Protein AF-A0A3D0WCE3-F1 (afdb_monomer)

Nearest PDB structures (foldseek):
  7vou-assembly1_C  TM=4.281E-01  e=8.911E+00  Homo sapiens

Sequence (48 aa):
GGMIPKVETCVAAVEAGVDAAVILDGRVPHAMLLEIFTRQGVGTLVRR

Foldseek 3Di:
DPVVVVVVVQVVCQVVPDQKDWDADPVDVPLVCQQPPPPVHHTDIDGD

pLDDT: mean 95.33, std 5.84, range [58.28, 98.38]

Secondary structure (DSSP, 8-state):
--HHHHHHHHHHHHHTT-SEEEEE-TTSTTHHHHHHH-SS-SEEEEE-

Solvent-accessible surface area (backbone atoms only — not comparable to full-atom values): 3012 Å² total; per-residue (Å²): 138,70,59,64,67,52,50,53,52,40,51,54,42,35,73,74,67,42,81,60,35,69,54,69,54,87,84,46,84,62,38,71,58,42,39,76,75,37,95,82,47,66,53,50,82,45,62,126

InterPro domains:
  IPR036393 Acetylglutamate kinase-like superfamily [G3DSA:3.40.1160.10] (1-48)
  IPR036393 Acetylglutamate kinase-like superfamily [SSF53633] (1-47)

Radius of gyration: 11.32 Å; Cα contacts (8 Å, |Δi|>4): 51; chains: 1; bounding box: 26×21×24 Å

Mean predicted aligned error: 2.6 Å

Structure (mmCIF, N/CA/C/O backbone):
data_AF-A0A3D0WCE3-F1
#
_entry.id   AF-A0A3D0WCE3-F1
#
loop_
_atom_site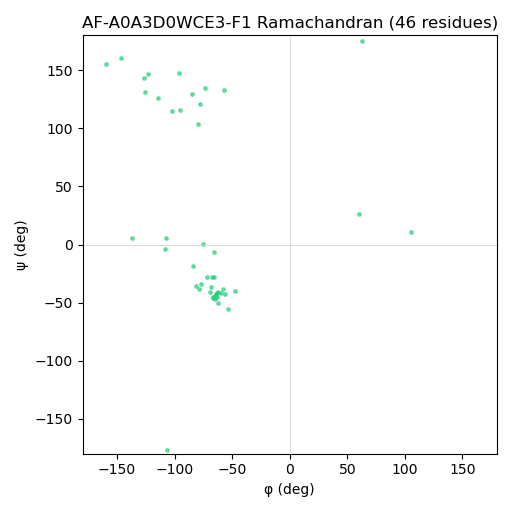.group_PDB
_atom_site.id
_atom_site.type_symbol
_atom_site.label_atom_id
_atom_site.label_alt_id
_atom_site.label_comp_id
_atom_site.label_asym_id
_atom_site.label_entity_id
_atom_site.label_seq_id
_atom_site.pdbx_PDB_ins_code
_atom_site.Cartn_x
_atom_site.Cartn_y
_atom_site.Cartn_z
_atom_site.occupancy
_atom_site.B_iso_or_equiv
_atom_site.auth_seq_id
_atom_site.auth_comp_id
_atom_site.auth_asym_id
_atom_site.auth_atom_id
_atom_site.pdbx_PDB_model_num
ATOM 1 N N . GLY A 1 1 ? 16.232 2.961 -9.633 1.00 58.28 1 GLY A N 1
ATOM 2 C CA . GLY A 1 1 ? 15.167 2.445 -10.514 1.00 58.28 1 GLY A CA 1
ATOM 3 C C . GLY A 1 1 ? 14.254 1.441 -9.831 1.00 58.28 1 GLY A C 1
ATOM 4 O O . GLY A 1 1 ? 14.015 0.399 -10.407 1.00 58.28 1 GLY A O 1
ATOM 5 N N . GLY A 1 2 ? 13.724 1.734 -8.636 1.00 90.44 2 GLY A N 1
ATOM 6 C CA . GLY A 1 2 ? 12.818 0.814 -7.924 1.00 90.44 2 GLY A CA 1
ATOM 7 C C . GLY A 1 2 ? 11.356 1.263 -7.881 1.00 90.44 2 GLY A C 1
ATOM 8 O O . GLY A 1 2 ? 10.526 0.544 -7.341 1.00 90.44 2 GLY A O 1
ATOM 9 N N . MET A 1 3 ? 11.038 2.45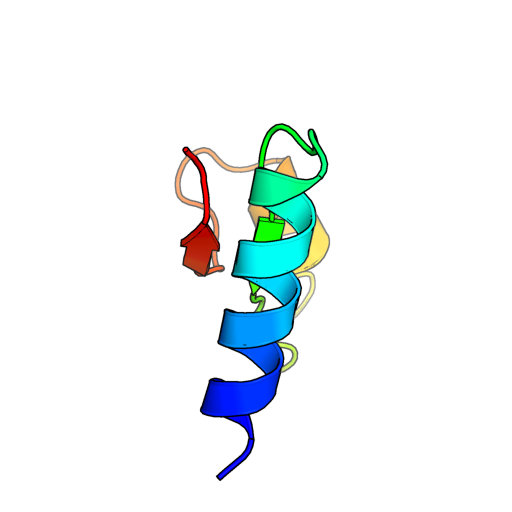4 -8.400 1.00 95.25 3 MET A N 1
ATOM 10 C CA . MET A 1 3 ? 9.682 3.008 -8.305 1.00 95.25 3 MET A CA 1
ATOM 11 C C . MET A 1 3 ? 8.728 2.447 -9.354 1.00 95.25 3 MET A C 1
ATOM 13 O O . MET A 1 3 ? 7.579 2.204 -9.019 1.00 95.25 3 MET A O 1
ATOM 17 N N . ILE A 1 4 ? 9.207 2.179 -10.571 1.00 96.94 4 ILE A N 1
ATOM 18 C CA . ILE A 1 4 ? 8.399 1.575 -11.642 1.00 96.94 4 ILE A CA 1
ATOM 19 C C . ILE A 1 4 ? 7.734 0.265 -11.171 1.00 96.94 4 ILE A C 1
ATOM 21 O O . ILE A 1 4 ? 6.507 0.238 -11.133 1.00 96.94 4 ILE A O 1
ATOM 25 N N . PRO A 1 5 ? 8.469 -0.747 -10.658 1.00 97.25 5 PRO A N 1
ATOM 26 C CA . PRO A 1 5 ? 7.832 -1.994 -10.222 1.00 97.25 5 PRO A CA 1
ATOM 27 C C . PRO A 1 5 ? 6.904 -1.816 -9.008 1.00 97.25 5 PRO A C 1
ATOM 29 O O . PRO A 1 5 ? 5.931 -2.553 -8.854 1.00 97.25 5 PRO A O 1
ATOM 32 N N . LYS A 1 6 ? 7.162 -0.824 -8.138 1.00 96.75 6 LYS A N 1
ATOM 33 C CA . LYS A 1 6 ? 6.267 -0.497 -7.012 1.00 96.75 6 LYS A CA 1
ATOM 34 C C . LYS A 1 6 ? 4.930 0.044 -7.515 1.00 96.75 6 LYS A C 1
ATOM 36 O O . LYS A 1 6 ? 3.888 -0.386 -7.035 1.00 96.75 6 LYS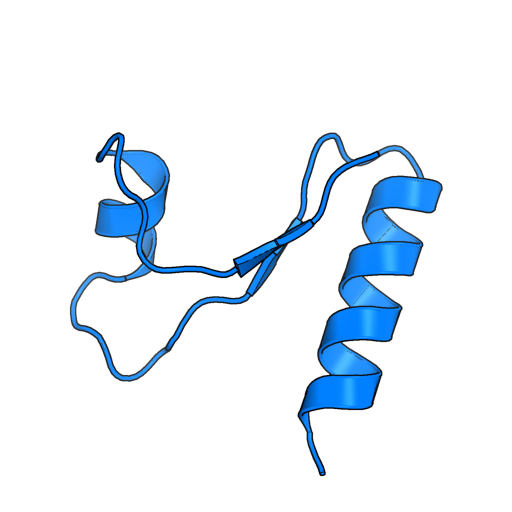 A O 1
ATOM 41 N N . VAL A 1 7 ? 4.969 0.959 -8.485 1.00 96.88 7 VAL A N 1
ATOM 42 C CA . VAL A 1 7 ? 3.763 1.538 -9.087 1.00 96.88 7 VAL A CA 1
ATOM 43 C C . VAL A 1 7 ? 2.996 0.480 -9.875 1.00 96.88 7 VAL A C 1
ATOM 45 O O . VAL A 1 7 ? 1.796 0.355 -9.666 1.00 96.88 7 VAL A O 1
ATOM 48 N N . GLU A 1 8 ? 3.669 -0.331 -10.696 1.00 97.62 8 GLU A N 1
ATOM 49 C CA . GLU A 1 8 ? 3.040 -1.429 -11.449 1.00 97.62 8 GLU A CA 1
ATOM 50 C C . GLU A 1 8 ? 2.303 -2.408 -10.524 1.00 97.62 8 GLU A C 1
ATOM 52 O O . GLU A 1 8 ? 1.164 -2.780 -10.794 1.00 97.62 8 GLU A O 1
ATOM 57 N N . THR A 1 9 ? 2.906 -2.758 -9.382 1.00 97.56 9 THR A N 1
ATOM 58 C CA . THR A 1 9 ? 2.270 -3.632 -8.383 1.00 97.56 9 THR A CA 1
ATOM 59 C C . THR A 1 9 ? 1.036 -2.977 -7.755 1.00 97.56 9 THR A C 1
ATOM 61 O O . THR A 1 9 ? 0.002 -3.627 -7.608 1.00 97.56 9 THR A O 1
ATOM 64 N N . CYS A 1 10 ? 1.117 -1.692 -7.390 1.00 98.06 10 CYS A N 1
ATOM 65 C CA . CYS A 1 10 ? -0.021 -0.958 -6.834 1.00 98.06 10 CYS A CA 1
ATOM 66 C C . CYS A 1 10 ? -1.175 -0.840 -7.837 1.00 98.06 10 CYS A C 1
ATOM 68 O O . CYS A 1 10 ? -2.323 -1.032 -7.446 1.00 98.06 10 CYS A O 1
ATOM 70 N N . VAL A 1 11 ? -0.873 -0.568 -9.112 1.00 97.88 11 VAL A N 1
ATOM 71 C CA . VAL A 1 11 ? -1.864 -0.508 -10.198 1.00 97.88 11 VAL A CA 1
ATOM 72 C C . VAL A 1 11 ? -2.537 -1.867 -10.380 1.00 97.88 11 VAL A C 1
ATOM 74 O O . VAL A 1 11 ? -3.760 -1.949 -10.307 1.00 97.88 11 VAL A O 1
ATOM 77 N N . ALA A 1 12 ? -1.759 -2.946 -10.499 1.00 98.25 12 ALA A N 1
ATOM 78 C CA . ALA A 1 12 ? -2.304 -4.294 -10.637 1.00 98.25 12 ALA A CA 1
ATOM 79 C C . ALA A 1 12 ? -3.219 -4.683 -9.457 1.00 98.25 12 ALA A C 1
ATOM 81 O O . ALA A 1 12 ? -4.258 -5.311 -9.658 1.00 98.25 12 ALA A O 1
ATOM 82 N N . ALA A 1 13 ? -2.878 -4.282 -8.226 1.00 98.38 13 ALA A N 1
ATOM 83 C CA . ALA A 1 13 ? -3.697 -4.552 -7.043 1.00 98.38 13 ALA A CA 1
ATOM 84 C C . ALA A 1 13 ? -5.063 -3.841 -7.090 1.00 98.38 13 ALA A C 1
ATOM 86 O O . ALA A 1 13 ? -6.092 -4.473 -6.837 1.00 98.38 13 ALA A O 1
ATOM 87 N N . VAL A 1 14 ? -5.096 -2.549 -7.440 1.00 98.31 14 VAL A N 1
ATOM 88 C CA . VAL A 1 14 ? -6.366 -1.801 -7.543 1.00 98.31 14 VAL A CA 1
ATOM 89 C C . VAL A 1 14 ? -7.193 -2.228 -8.760 1.00 98.31 14 VAL A C 1
ATOM 91 O O . VAL A 1 14 ? -8.425 -2.196 -8.741 1.00 98.31 14 VAL A O 1
ATOM 94 N N . GLU A 1 15 ? -6.546 -2.699 -9.826 1.00 98.00 15 GLU A N 1
ATOM 95 C CA . GLU A 1 15 ? -7.228 -3.321 -10.962 1.00 98.00 15 GLU A CA 1
ATOM 96 C C . GLU A 1 15 ? -7.859 -4.666 -10.583 1.00 98.00 15 GLU A C 1
ATOM 98 O O . GLU A 1 15 ? -8.987 -4.931 -11.002 1.00 98.00 15 GLU A O 1
ATOM 103 N N . ALA A 1 16 ? -7.204 -5.454 -9.724 1.00 98.19 16 ALA A N 1
ATOM 104 C CA . ALA A 1 16 ? -7.696 -6.734 -9.209 1.00 98.19 16 ALA A CA 1
ATOM 105 C C . ALA A 1 16 ? -8.792 -6.618 -8.126 1.00 98.19 16 ALA A C 1
ATOM 107 O O . ALA A 1 16 ? -9.284 -7.641 -7.651 1.00 98.19 16 ALA A O 1
ATOM 108 N N . GLY A 1 17 ? -9.202 -5.401 -7.750 1.00 97.81 17 GLY A N 1
ATOM 109 C CA . GLY A 1 17 ? -10.337 -5.160 -6.851 1.00 97.81 17 GLY A CA 1
ATOM 110 C C . GLY A 1 17 ? -9.974 -4.744 -5.426 1.00 97.81 17 GLY A C 1
ATOM 111 O O . GLY A 1 17 ? -10.856 -4.718 -4.573 1.00 97.81 17 GLY A O 1
ATOM 112 N N . VAL A 1 18 ? -8.711 -4.408 -5.148 1.00 98.06 18 VAL A N 1
ATOM 113 C CA . VAL A 1 18 ? -8.340 -3.747 -3.887 1.00 98.06 18 VAL A CA 1
ATOM 114 C C . VAL A 1 18 ? -8.803 -2.287 -3.921 1.00 98.06 18 VAL A C 1
ATOM 116 O O . VAL A 1 18 ? -8.558 -1.590 -4.903 1.00 98.06 18 VAL A O 1
ATOM 119 N N . ASP A 1 19 ? -9.420 -1.803 -2.840 1.00 97.56 19 ASP A N 1
ATOM 120 C CA . ASP A 1 19 ? -9.954 -0.432 -2.768 1.00 97.56 19 ASP A CA 1
ATOM 121 C C . ASP A 1 19 ? -8.876 0.645 -2.980 1.00 97.56 19 ASP A C 1
ATOM 123 O O . ASP A 1 19 ? -9.094 1.640 -3.675 1.00 97.56 19 ASP A O 1
ATOM 127 N N . ALA A 1 20 ? -7.699 0.447 -2.380 1.00 96.62 20 ALA A N 1
ATOM 128 C CA . ALA A 1 20 ? -6.552 1.331 -2.527 1.00 96.62 20 ALA A CA 1
ATOM 129 C C . ALA A 1 20 ? -5.230 0.641 -2.156 1.00 96.62 20 ALA A C 1
ATOM 131 O O . ALA A 1 20 ? -5.193 -0.277 -1.336 1.00 96.62 20 ALA A O 1
ATOM 132 N N . ALA A 1 21 ? -4.127 1.139 -2.710 1.00 97.62 21 ALA A N 1
ATOM 133 C CA . ALA A 1 21 ? -2.766 0.750 -2.353 1.00 97.62 21 ALA A CA 1
ATOM 134 C C . ALA A 1 21 ? -1.934 1.992 -2.005 1.00 97.62 21 ALA A C 1
ATOM 136 O O . ALA A 1 21 ? -2.087 3.037 -2.632 1.00 97.62 21 ALA A O 1
ATOM 137 N N . VAL A 1 22 ? -1.034 1.887 -1.024 1.00 97.69 22 VAL A N 1
ATOM 138 C CA . VAL A 1 22 ? -0.193 3.013 -0.585 1.00 97.69 22 VAL A CA 1
ATOM 139 C C . VAL A 1 22 ? 1.284 2.640 -0.633 1.00 97.69 22 VAL A C 1
ATOM 141 O O . VAL A 1 22 ? 1.694 1.612 -0.094 1.00 97.69 22 VAL A O 1
ATOM 144 N N . ILE A 1 23 ? 2.103 3.507 -1.233 1.00 97.12 23 ILE A N 1
ATOM 145 C CA . ILE A 1 23 ? 3.567 3.422 -1.161 1.00 97.12 23 ILE A CA 1
ATOM 146 C C . ILE A 1 23 ? 4.055 4.336 -0.030 1.00 97.12 23 ILE A C 1
ATOM 148 O O . ILE A 1 23 ? 3.914 5.554 -0.117 1.00 97.12 23 ILE A O 1
ATOM 152 N N . LEU A 1 24 ? 4.650 3.754 1.014 1.00 96.38 24 LEU A N 1
ATOM 153 C CA . LEU A 1 24 ? 5.160 4.471 2.192 1.00 96.38 24 LEU A CA 1
ATOM 154 C C . LEU A 1 24 ? 6.666 4.776 2.094 1.00 96.38 24 LEU A C 1
ATOM 156 O O . LEU A 1 24 ? 7.435 3.961 1.574 1.00 96.38 24 LEU A O 1
ATOM 160 N N . ASP A 1 25 ? 7.105 5.904 2.669 1.00 93.75 25 ASP A N 1
ATOM 161 C CA . ASP A 1 25 ? 8.529 6.157 2.940 1.00 93.75 25 ASP A CA 1
ATOM 162 C C . ASP A 1 25 ? 8.961 5.428 4.221 1.00 93.75 25 ASP A C 1
ATOM 164 O O . ASP A 1 25 ? 8.688 5.864 5.339 1.00 93.75 25 ASP A O 1
ATOM 168 N N . GLY A 1 26 ? 9.673 4.312 4.054 1.00 93.44 26 GLY A N 1
ATOM 169 C CA . GLY A 1 26 ? 10.149 3.483 5.165 1.00 93.44 26 GLY A CA 1
ATOM 170 C C . GLY A 1 26 ? 11.188 4.144 6.080 1.00 93.44 26 GLY A C 1
ATOM 171 O O . GLY A 1 26 ? 11.546 3.555 7.094 1.00 93.44 26 GLY A O 1
ATOM 172 N N . ARG A 1 27 ? 11.688 5.342 5.748 1.00 95.25 27 ARG A N 1
ATOM 173 C CA . ARG A 1 27 ? 12.608 6.106 6.611 1.00 95.25 27 ARG A CA 1
ATOM 174 C C . ARG A 1 27 ? 11.873 6.924 7.669 1.00 95.25 27 ARG A C 1
ATOM 176 O O . ARG A 1 27 ? 12.497 7.344 8.640 1.00 95.25 27 ARG A O 1
ATOM 183 N N . VAL A 1 28 ? 10.574 7.167 7.485 1.00 96.19 28 VAL A N 1
ATOM 184 C CA . VAL A 1 28 ? 9.752 7.915 8.441 1.00 96.19 28 VAL A CA 1
ATOM 185 C 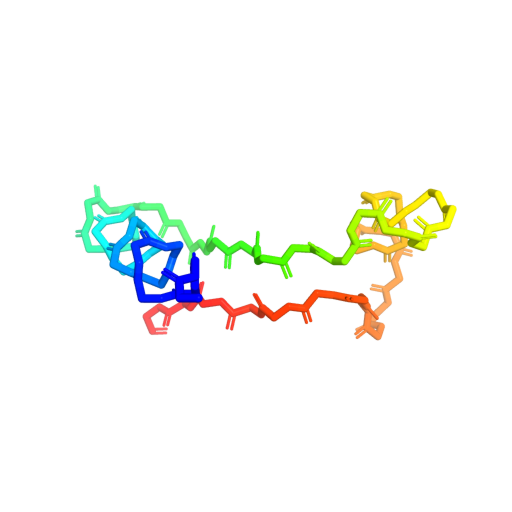C . VAL A 1 28 ? 9.384 6.992 9.611 1.00 96.19 28 VAL A C 1
ATOM 187 O O . VAL A 1 28 ? 8.746 5.955 9.393 1.00 96.19 28 VAL A O 1
ATOM 190 N N . PRO A 1 29 ? 9.748 7.335 10.863 1.00 97.25 29 PRO A N 1
ATOM 191 C CA . PRO A 1 29 ? 9.349 6.552 12.024 1.00 97.25 29 PRO A CA 1
ATOM 192 C C . PRO A 1 29 ? 7.829 6.437 12.101 1.00 97.25 29 PRO A C 1
ATOM 194 O O . PRO A 1 29 ? 7.111 7.425 11.963 1.00 97.25 29 PRO A O 1
ATOM 197 N N . HIS A 1 30 ? 7.339 5.220 12.330 1.00 96.69 30 HIS A N 1
ATOM 198 C CA . HIS A 1 30 ? 5.907 4.938 12.448 1.00 96.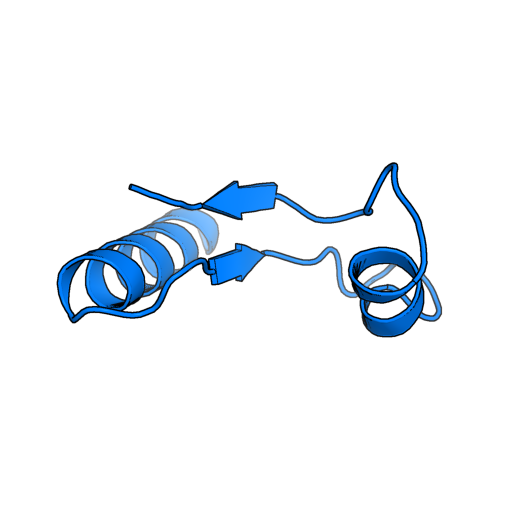69 30 HIS A CA 1
ATOM 199 C C . HIS A 1 30 ? 5.076 5.294 11.200 1.00 96.69 30 HIS A C 1
ATOM 201 O O . HIS A 1 30 ? 3.871 5.503 11.328 1.00 96.69 30 HIS A O 1
ATOM 207 N N . ALA A 1 31 ? 5.674 5.311 9.998 1.00 97.00 31 ALA A N 1
ATOM 208 C CA . ALA A 1 31 ? 4.991 5.666 8.747 1.00 97.00 31 ALA A CA 1
ATOM 209 C C . ALA A 1 31 ? 3.635 4.964 8.553 1.00 97.00 31 ALA A C 1
ATOM 211 O O . ALA A 1 31 ? 2.667 5.588 8.138 1.00 97.00 31 ALA A O 1
ATOM 212 N N . MET A 1 32 ? 3.543 3.681 8.915 1.00 96.50 32 MET A N 1
ATOM 213 C CA . MET A 1 32 ? 2.298 2.911 8.829 1.00 96.50 32 MET A CA 1
ATOM 214 C C . MET A 1 32 ? 1.196 3.455 9.748 1.00 96.50 32 MET A C 1
ATOM 216 O O . MET A 1 32 ? 0.046 3.561 9.337 1.00 96.50 32 MET A O 1
ATOM 220 N N . LEU A 1 33 ? 1.541 3.821 10.987 1.00 97.25 33 LEU A N 1
ATOM 221 C CA . LEU A 1 33 ? 0.578 4.395 11.929 1.00 97.25 33 LEU A CA 1
ATOM 222 C C . LEU A 1 33 ? 0.152 5.793 11.479 1.00 97.25 33 LEU A C 1
ATOM 224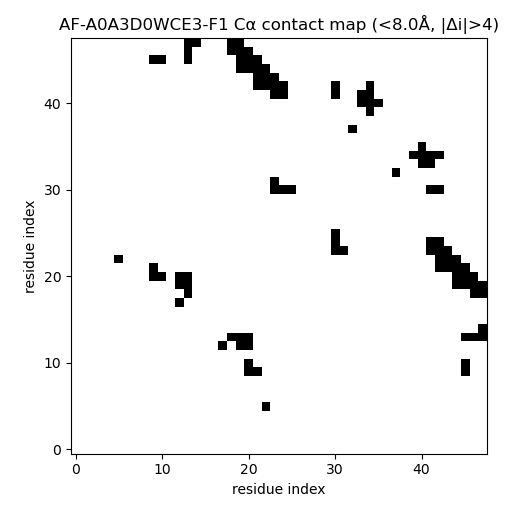 O O . LEU A 1 33 ? -1.026 6.124 11.552 1.00 97.25 33 LEU A O 1
ATOM 228 N N . LEU A 1 34 ? 1.101 6.595 10.990 1.00 96.44 34 LEU A N 1
ATOM 229 C CA . LEU A 1 34 ? 0.812 7.927 10.466 1.00 96.44 34 LEU A CA 1
ATOM 230 C C . LEU A 1 34 ? -0.121 7.862 9.253 1.00 96.44 34 LEU A C 1
ATOM 232 O O . LEU A 1 34 ? -1.049 8.660 9.171 1.00 96.44 34 LEU A O 1
ATOM 236 N N . GLU A 1 35 ? 0.075 6.897 8.355 1.00 97.00 35 GLU A N 1
ATOM 237 C CA . GLU A 1 35 ? -0.801 6.703 7.198 1.00 97.00 35 GLU A CA 1
ATOM 238 C C . GLU A 1 35 ? -2.232 6.332 7.599 1.00 97.00 35 GLU A C 1
ATOM 240 O O . GLU A 1 35 ? -3.186 6.892 7.073 1.00 97.00 35 GLU A O 1
ATOM 245 N N . ILE A 1 36 ? -2.395 5.409 8.549 1.00 95.94 36 ILE A N 1
ATOM 246 C CA . ILE A 1 36 ? -3.716 4.879 8.915 1.00 95.94 36 ILE A CA 1
ATOM 247 C C . ILE A 1 36 ? -4.483 5.841 9.833 1.00 95.94 36 ILE A C 1
ATOM 249 O O . ILE A 1 36 ? -5.700 5.976 9.720 1.00 95.94 36 ILE A O 1
ATOM 253 N N . PHE A 1 37 ? -3.790 6.494 10.769 1.00 97.12 37 PHE A N 1
ATOM 254 C CA . PHE A 1 37 ? -4.423 7.223 11.872 1.00 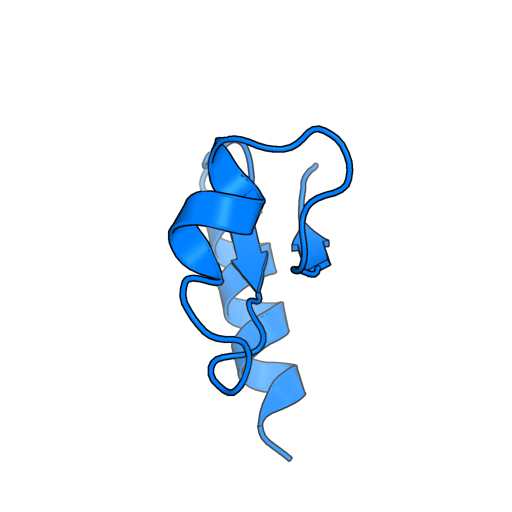97.12 37 PHE A CA 1
ATOM 255 C C . PHE A 1 37 ? -4.346 8.748 11.747 1.00 97.12 37 PHE A C 1
ATOM 257 O O . PHE A 1 37 ? -4.785 9.456 12.655 1.00 97.12 37 PHE A O 1
ATOM 264 N N . THR A 1 38 ? -3.828 9.287 10.639 1.00 95.19 38 THR A N 1
ATOM 265 C CA . THR A 1 38 ? -3.848 10.734 10.376 1.00 95.19 38 THR A CA 1
ATOM 266 C C . THR A 1 38 ? -4.545 11.041 9.059 1.00 95.19 38 THR A C 1
ATOM 268 O O . THR A 1 38 ? -4.445 10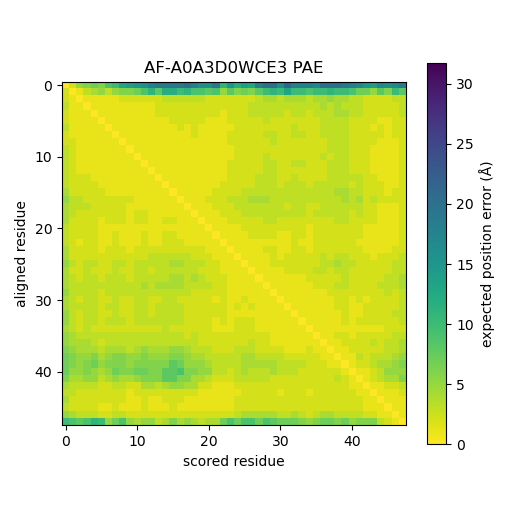.295 8.095 1.00 95.19 38 THR A O 1
ATOM 271 N N . ARG A 1 39 ? -5.240 12.182 8.993 1.00 91.94 39 ARG A N 1
ATOM 272 C CA . ARG A 1 39 ? -5.907 12.616 7.752 1.00 91.94 39 ARG A CA 1
ATOM 273 C C . ARG A 1 39 ? -4.932 12.994 6.642 1.00 91.94 39 ARG A C 1
ATOM 275 O O . ARG A 1 39 ? -5.310 12.959 5.480 1.00 91.94 39 ARG A O 1
ATOM 282 N N . GLN A 1 40 ? -3.731 13.438 7.010 1.00 90.75 40 GLN A N 1
ATOM 283 C CA . GLN A 1 40 ? -2.740 13.889 6.040 1.00 90.75 40 GLN A CA 1
ATOM 284 C C . GLN A 1 40 ? -2.064 12.705 5.341 1.00 90.75 40 GLN A C 1
ATOM 286 O O . GLN A 1 40 ? -1.730 12.820 4.166 1.00 90.75 40 GLN A O 1
ATOM 291 N N . GLY A 1 41 ? -1.866 11.592 6.057 1.00 91.50 41 GLY A N 1
ATOM 292 C CA . GLY A 1 41 ? -1.033 10.490 5.589 1.00 91.50 41 GLY A CA 1
ATOM 293 C C . GLY A 1 41 ? 0.433 10.897 5.405 1.00 91.50 41 GLY A C 1
ATOM 294 O O . GLY A 1 41 ? 0.824 12.056 5.589 1.00 91.50 41 GLY A O 1
ATOM 295 N N . VAL A 1 42 ? 1.270 9.919 5.072 1.00 94.31 42 VAL A N 1
ATOM 296 C CA . VAL A 1 42 ? 2.698 10.112 4.755 1.00 94.31 42 VAL A CA 1
ATOM 297 C C . VAL A 1 42 ? 3.151 9.299 3.534 1.00 94.31 42 VAL A C 1
ATOM 299 O O . VAL A 1 42 ? 4.342 9.268 3.221 1.00 94.31 42 VAL A O 1
ATOM 302 N N . GLY A 1 43 ? 2.224 8.624 2.850 1.00 94.38 43 GLY A N 1
ATOM 303 C CA . GLY A 1 43 ? 2.475 7.842 1.645 1.00 94.38 43 GLY A CA 1
ATOM 304 C C . GLY A 1 43 ? 1.961 8.470 0.350 1.00 94.38 43 GLY A C 1
ATOM 305 O O . GLY A 1 43 ? 1.421 9.572 0.306 1.00 94.38 43 GLY A O 1
ATOM 306 N N . THR A 1 44 ? 2.139 7.727 -0.741 1.00 96.62 44 THR A N 1
ATOM 307 C CA . THR A 1 44 ? 1.482 7.985 -2.028 1.00 96.62 44 THR A CA 1
ATOM 308 C C . THR A 1 44 ? 0.331 7.004 -2.201 1.00 96.62 44 THR A C 1
ATOM 310 O O . THR A 1 44 ? 0.569 5.799 -2.304 1.00 96.62 44 THR A O 1
ATOM 313 N N . LEU A 1 45 ? -0.896 7.523 -2.239 1.00 96.50 45 LEU A N 1
ATOM 314 C CA . LEU A 1 45 ? -2.125 6.752 -2.413 1.00 96.50 45 LEU A CA 1
ATOM 315 C C . LEU A 1 45 ? -2.415 6.491 -3.898 1.00 96.50 45 LEU A C 1
ATOM 317 O O . LEU A 1 45 ? -2.473 7.420 -4.702 1.00 96.50 45 LEU A O 1
ATOM 321 N N . VAL A 1 46 ? -2.666 5.230 -4.234 1.00 97.50 46 VAL A N 1
ATOM 322 C CA . VAL A 1 46 ? -3.151 4.760 -5.534 1.00 97.50 46 VAL A CA 1
ATOM 323 C C . VAL A 1 46 ? -4.553 4.189 -5.334 1.00 97.50 46 VAL A C 1
ATOM 325 O O . VAL A 1 46 ? -4.755 3.321 -4.487 1.00 97.50 46 VAL A O 1
ATOM 328 N N . ARG A 1 47 ? -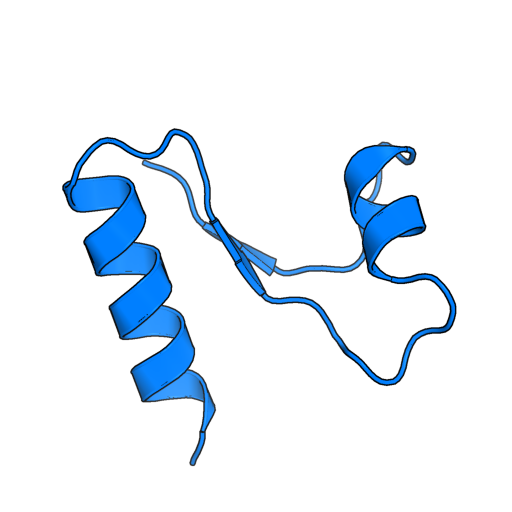5.525 4.675 -6.106 1.00 95.50 47 ARG A N 1
ATOM 329 C CA . ARG A 1 47 ? -6.925 4.222 -6.106 1.00 95.50 47 ARG A CA 1
ATOM 330 C C . ARG A 1 47 ? -7.499 4.321 -7.522 1.00 95.50 47 ARG A C 1
ATOM 332 O O . ARG A 1 47 ? -6.937 5.064 -8.329 1.00 95.50 47 ARG A O 1
ATOM 339 N N . ARG A 1 48 ? -8.592 3.605 -7.802 1.00 88.88 48 ARG A N 1
ATOM 340 C CA . ARG A 1 48 ? -9.385 3.824 -9.025 1.00 88.88 48 ARG A CA 1
ATOM 341 C C . ARG A 1 48 ? -10.063 5.200 -9.030 1.00 88.88 48 ARG A C 1
ATOM 343 O O . ARG A 1 48 ? -10.380 5.740 -7.936 1.00 88.88 48 ARG A O 1
#

Organism: NCBI:txid1895847